Protein AF-A0A7S1S3I9-F1 (afdb_monomer)

Solvent-accessible surface area (backbone atoms only — not comparable to full-atom values): 10621 Å² total; per-residue (Å²): 111,71,66,58,54,51,51,48,56,53,46,58,74,56,27,85,81,71,79,68,44,35,43,60,67,44,49,35,52,52,31,28,53,51,34,61,49,43,55,80,73,36,75,89,49,65,84,69,84,59,58,69,61,52,51,53,50,16,46,55,51,6,51,54,47,30,53,56,41,51,50,32,29,52,72,74,67,58,51,74,81,60,64,39,39,67,68,53,53,51,52,28,36,64,76,35,53,71,57,40,47,68,73,52,62,64,88,81,76,79,64,77,81,76,59,82,66,83,79,82,75,74,83,75,81,85,80,84,82,91,84,80,89,81,84,89,84,90,85,88,85,83,92,83,87,85,91,78,90,81,86,90,81,88,79,86,88,82,85,89,78,87,136

Structure (mmCIF, N/CA/C/O backbone):
data_AF-A0A7S1S3I9-F1
#
_entry.id   AF-A0A7S1S3I9-F1
#
loop_
_atom_site.group_PDB
_atom_site.id
_atom_site.type_symbol
_atom_site.label_atom_id
_atom_site.label_alt_id
_atom_site.label_comp_id
_atom_site.label_asym_id
_atom_site.label_entity_id
_atom_site.label_seq_id
_atom_site.pdbx_PDB_ins_code
_atom_site.Cartn_x
_atom_site.Cartn_y
_atom_site.Cartn_z
_atom_site.occupancy
_atom_site.B_iso_or_equiv
_atom_site.auth_seq_id
_atom_site.auth_comp_id
_atom_site.auth_asym_id
_atom_site.auth_atom_id
_atom_site.pdbx_PDB_model_num
ATOM 1 N N . PRO A 1 1 ? -10.738 15.951 -4.189 1.00 60.03 1 PRO A N 1
ATOM 2 C CA . PRO A 1 1 ? -11.888 15.185 -4.731 1.00 60.03 1 PRO A CA 1
ATOM 3 C C . PRO A 1 1 ? -11.450 13.938 -5.515 1.00 60.03 1 PRO A C 1
ATOM 5 O O . PRO A 1 1 ? -11.711 12.839 -5.051 1.00 60.03 1 PRO A O 1
ATOM 8 N N . ASP A 1 2 ? -10.710 14.099 -6.620 1.00 81.75 2 ASP A N 1
ATOM 9 C CA . ASP A 1 2 ? -10.293 12.987 -7.499 1.00 81.75 2 ASP A CA 1
ATOM 10 C C . ASP A 1 2 ? -9.443 11.913 -6.787 1.00 81.75 2 ASP A C 1
ATOM 12 O O . ASP A 1 2 ? -9.687 10.720 -6.926 1.00 81.75 2 ASP A O 1
ATOM 16 N N . ARG A 1 3 ? -8.492 12.321 -5.935 1.00 84.56 3 ARG A N 1
ATOM 17 C CA . ARG A 1 3 ? -7.639 11.374 -5.192 1.00 84.56 3 ARG A CA 1
ATOM 18 C C . ARG A 1 3 ? -8.396 10.544 -4.154 1.00 84.56 3 ARG A C 1
ATOM 20 O O . ARG A 1 3 ? -8.079 9.377 -3.994 1.00 84.56 3 ARG A O 1
ATOM 27 N N . CYS A 1 4 ? -9.389 11.130 -3.484 1.00 88.69 4 CYS A N 1
ATOM 28 C CA . CYS A 1 4 ? -10.206 10.408 -2.507 1.00 88.69 4 CYS A CA 1
ATOM 29 C C . CYS A 1 4 ? -11.020 9.313 -3.207 1.00 88.69 4 CYS A C 1
ATOM 31 O O . CYS A 1 4 ? -10.949 8.164 -2.801 1.00 88.69 4 CYS A O 1
ATOM 33 N N . LEU A 1 5 ? -11.662 9.639 -4.337 1.00 90.19 5 LEU A N 1
ATOM 34 C CA . LEU A 1 5 ? -12.390 8.662 -5.157 1.00 90.19 5 LEU A CA 1
ATOM 35 C C . LEU A 1 5 ? -11.487 7.531 -5.663 1.00 90.19 5 LEU A C 1
ATOM 37 O O . LEU A 1 5 ? -11.892 6.376 -5.664 1.00 90.19 5 LEU A O 1
ATOM 41 N N . LYS A 1 6 ? -10.248 7.845 -6.054 1.00 89.44 6 LYS A N 1
ATOM 42 C CA . LYS A 1 6 ? -9.259 6.831 -6.448 1.00 89.44 6 LYS A CA 1
ATOM 43 C C . LYS A 1 6 ? -8.852 5.925 -5.290 1.00 89.44 6 LYS A C 1
ATOM 45 O O . LYS A 1 6 ? -8.708 4.729 -5.503 1.00 89.44 6 LYS A O 1
ATOM 50 N N . VAL A 1 7 ? -8.678 6.475 -4.086 1.00 91.88 7 VAL A N 1
ATOM 51 C CA . VAL A 1 7 ? -8.431 5.661 -2.885 1.00 91.88 7 VAL A CA 1
ATOM 52 C C . VAL A 1 7 ? -9.646 4.799 -2.565 1.00 91.88 7 VAL A C 1
ATOM 54 O O . VAL A 1 7 ? -9.457 3.641 -2.231 1.00 91.88 7 VAL A O 1
ATOM 57 N N . THR A 1 8 ? -10.869 5.310 -2.714 1.00 93.62 8 THR A N 1
ATOM 58 C CA . THR A 1 8 ? -12.096 4.522 -2.521 1.00 93.62 8 THR A CA 1
ATOM 59 C C . THR A 1 8 ? -12.187 3.364 -3.511 1.00 93.62 8 THR A C 1
ATOM 61 O O . THR A 1 8 ? -12.350 2.231 -3.084 1.00 93.62 8 THR A O 1
ATOM 64 N N . LEU A 1 9 ? -11.979 3.611 -4.807 1.00 92.12 9 LEU A N 1
ATOM 65 C CA . LEU A 1 9 ? -11.955 2.545 -5.817 1.00 92.12 9 LEU A CA 1
ATOM 66 C C . LEU A 1 9 ? -10.866 1.507 -5.536 1.00 92.12 9 LEU A C 1
ATOM 68 O O . LEU A 1 9 ? -11.071 0.311 -5.715 1.00 92.12 9 LEU A O 1
ATOM 72 N N . LEU A 1 10 ? -9.690 1.968 -5.110 1.00 92.00 10 LEU A N 1
ATOM 73 C CA . LEU A 1 10 ? -8.606 1.076 -4.736 1.00 92.00 10 LEU A CA 1
ATOM 74 C C . LEU A 1 10 ? -8.969 0.258 -3.493 1.00 92.00 10 LEU A C 1
ATOM 76 O O . LEU A 1 10 ? -8.679 -0.924 -3.457 1.00 92.00 10 LEU A O 1
ATOM 80 N N . PHE A 1 11 ? -9.607 0.869 -2.501 1.00 95.50 11 PHE A N 1
ATOM 81 C CA . PHE A 1 11 ? -10.068 0.192 -1.295 1.00 95.50 11 PHE A CA 1
ATOM 82 C C . PHE A 1 11 ? -11.060 -0.924 -1.639 1.00 95.50 11 PHE A C 1
ATOM 84 O O . PHE A 1 11 ? -10.828 -2.071 -1.277 1.00 95.50 11 PHE A O 1
ATOM 91 N N . GLU A 1 12 ? -12.096 -0.602 -2.417 1.00 95.38 12 GLU A N 1
ATOM 92 C CA . GLU A 1 12 ? -13.126 -1.549 -2.869 1.00 95.38 12 GLU A CA 1
ATOM 93 C C . GLU A 1 12 ? -12.528 -2.729 -3.651 1.00 95.38 12 GLU A C 1
ATOM 95 O O . GLU A 1 12 ? -12.998 -3.852 -3.537 1.00 95.38 12 GLU A O 1
ATOM 100 N N . ALA A 1 13 ? -11.449 -2.514 -4.412 1.00 93.81 13 ALA A N 1
ATOM 101 C CA . ALA A 1 13 ? -10.787 -3.590 -5.151 1.00 93.81 13 ALA A CA 1
ATOM 102 C C . ALA A 1 13 ? -10.074 -4.626 -4.255 1.00 93.81 13 ALA A C 1
ATOM 104 O O . ALA A 1 13 ? -9.774 -5.722 -4.730 1.00 93.81 13 ALA A O 1
ATOM 105 N N . TYR A 1 14 ? -9.761 -4.282 -3.000 1.00 95.12 14 TYR A N 1
ATOM 106 C CA . TYR A 1 14 ? -9.077 -5.165 -2.042 1.00 95.12 14 TYR A CA 1
ATOM 107 C C . TYR A 1 14 ? -9.970 -5.612 -0.875 1.00 95.12 14 TYR A C 1
ATOM 109 O O . TYR A 1 14 ? -9.586 -6.536 -0.150 1.00 95.12 14 TYR A O 1
ATOM 117 N N . ASP A 1 15 ? -11.143 -4.997 -0.714 1.00 95.94 15 ASP A N 1
ATOM 118 C CA . ASP A 1 15 ? -12.209 -5.394 0.211 1.00 95.94 15 ASP A CA 1
ATOM 119 C C . ASP A 1 15 ? -12.991 -6.566 -0.406 1.00 95.94 15 ASP A C 1
ATOM 121 O O . ASP A 1 15 ? -14.021 -6.404 -1.055 1.00 95.94 15 ASP A O 1
ATOM 125 N N . ALA A 1 16 ? -12.406 -7.762 -0.311 1.00 89.12 16 ALA A N 1
ATOM 126 C CA . ALA A 1 16 ? -12.888 -8.951 -1.012 1.00 89.12 16 ALA A CA 1
ATOM 127 C C . ALA A 1 16 ? -14.176 -9.538 -0.409 1.00 89.12 16 ALA A C 1
ATOM 129 O O . ALA A 1 16 ? -14.873 -10.297 -1.083 1.00 89.12 16 ALA A O 1
ATOM 130 N N . ASP A 1 17 ? -14.451 -9.239 0.857 1.00 93.00 17 ASP A N 1
ATOM 131 C CA . ASP A 1 17 ? -15.626 -9.663 1.611 1.00 93.00 17 ASP A CA 1
ATOM 132 C C . ASP A 1 17 ? -16.698 -8.571 1.743 1.00 93.00 17 ASP A C 1
ATOM 134 O O . ASP A 1 17 ? -17.767 -8.846 2.292 1.00 93.00 17 ASP A O 1
ATOM 138 N N . GLU A 1 18 ? -16.458 -7.391 1.161 1.00 92.12 18 GLU A N 1
ATOM 139 C CA . GLU A 1 18 ? -17.383 -6.252 1.106 1.00 92.12 18 GLU A CA 1
ATOM 140 C C . GLU A 1 18 ? -17.869 -5.816 2.500 1.00 92.12 18 GLU A C 1
ATOM 142 O O . GLU A 1 18 ? -19.009 -5.371 2.678 1.00 92.12 18 GLU A O 1
ATOM 147 N N . ASP A 1 19 ? -17.010 -5.950 3.514 1.00 94.31 19 ASP A N 1
ATOM 148 C CA . ASP A 1 19 ? -17.334 -5.597 4.898 1.00 94.31 19 ASP A CA 1
ATOM 149 C C . ASP A 1 19 ? -17.074 -4.106 5.202 1.00 94.31 19 ASP A C 1
ATOM 151 O O . ASP A 1 19 ? -17.386 -3.605 6.291 1.00 94.31 19 ASP A O 1
ATOM 155 N N . GLY A 1 20 ? -16.561 -3.367 4.212 1.00 94.44 20 GLY A N 1
ATOM 156 C CA . GLY A 1 20 ? -16.220 -1.955 4.312 1.00 94.44 20 GLY A CA 1
ATOM 157 C C . GLY A 1 20 ? -14.905 -1.708 5.047 1.00 94.44 20 GLY A C 1
ATOM 158 O O . GLY A 1 20 ? -14.628 -0.561 5.434 1.00 94.44 20 GLY A O 1
ATOM 159 N N . CYS A 1 21 ? -14.106 -2.754 5.256 1.00 96.19 21 CYS A N 1
ATOM 160 C CA . CYS A 1 21 ? -12.866 -2.737 6.003 1.00 96.19 21 CYS A CA 1
ATOM 161 C C . CYS A 1 21 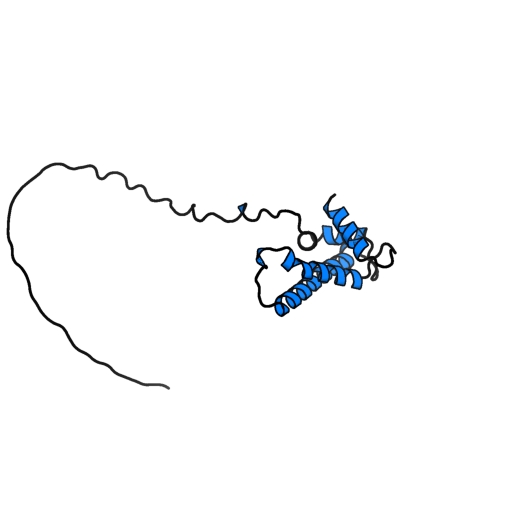? -11.736 -3.459 5.254 1.00 96.19 21 CYS A C 1
ATOM 163 O O . CYS A 1 21 ? -11.932 -4.318 4.407 1.00 96.19 21 CYS A O 1
ATOM 165 N N . LEU A 1 22 ? -10.497 -3.099 5.583 1.00 96.81 22 LEU A N 1
ATOM 166 C CA . LEU A 1 22 ? -9.316 -3.834 5.147 1.00 96.81 22 LEU A CA 1
ATOM 167 C C . LEU A 1 22 ? -8.504 -4.272 6.351 1.00 96.81 22 LEU A C 1
ATOM 169 O O . LEU A 1 22 ? -8.172 -3.475 7.230 1.00 96.81 22 LEU A O 1
ATOM 173 N N . LEU A 1 23 ? -8.092 -5.529 6.336 1.00 96.50 23 LEU A N 1
ATOM 174 C CA . LEU A 1 23 ? -7.056 -6.039 7.212 1.00 96.50 23 LEU A CA 1
ATOM 175 C C . LEU A 1 23 ? -5.687 -5.502 6.789 1.00 96.50 23 LEU A C 1
ATOM 177 O O . LEU A 1 23 ? -5.421 -5.255 5.608 1.00 96.50 23 LEU A O 1
ATOM 181 N N . TYR A 1 24 ? -4.744 -5.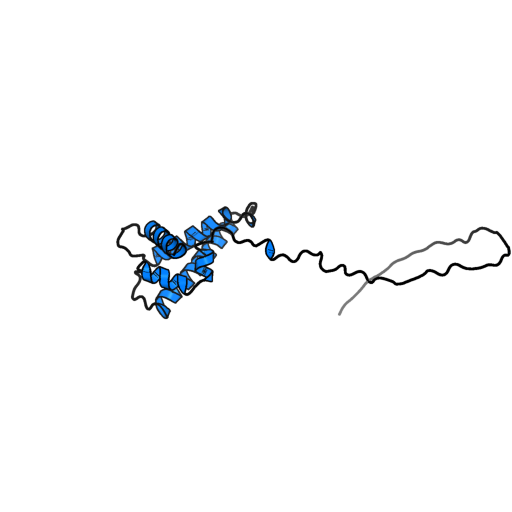426 7.729 1.00 96.31 24 TYR A N 1
ATOM 182 C CA . TYR A 1 24 ? -3.360 -5.060 7.397 1.00 96.31 24 TYR A CA 1
ATOM 183 C C . TYR A 1 24 ? -2.734 -5.945 6.309 1.00 96.31 24 TYR A C 1
ATOM 185 O O . TYR A 1 24 ? -1.946 -5.452 5.502 1.00 96.31 24 TYR A O 1
ATOM 193 N N . GLY A 1 25 ? -3.113 -7.225 6.240 1.00 95.69 25 GLY A N 1
ATOM 194 C CA . GLY A 1 25 ? -2.693 -8.120 5.159 1.00 95.69 25 GLY A CA 1
ATOM 195 C C . GLY A 1 25 ? -3.190 -7.668 3.780 1.00 95.69 25 GLY A C 1
ATOM 196 O O . GLY A 1 25 ? -2.414 -7.669 2.826 1.00 95.69 25 GLY A O 1
ATOM 197 N N . GLN A 1 26 ? -4.443 -7.210 3.679 1.00 96.06 26 GLN A N 1
ATOM 198 C CA . GLN A 1 26 ? -5.007 -6.670 2.435 1.00 96.06 26 GLN A CA 1
ATOM 199 C C . GLN A 1 26 ? -4.337 -5.345 2.052 1.00 96.06 26 GLN A C 1
ATOM 201 O O . GLN A 1 26 ? -4.001 -5.142 0.887 1.00 96.06 26 GLN A O 1
ATOM 206 N N . ILE A 1 27 ? -4.040 -4.476 3.025 1.00 96.06 27 ILE A N 1
ATOM 207 C CA . ILE A 1 27 ? -3.299 -3.225 2.783 1.00 96.06 27 ILE A CA 1
ATOM 208 C C . ILE A 1 27 ? -1.877 -3.509 2.282 1.00 96.06 27 ILE A C 1
ATOM 210 O O . ILE A 1 27 ? -1.385 -2.818 1.386 1.00 96.06 27 ILE A O 1
ATOM 214 N N . LEU A 1 28 ? -1.205 -4.523 2.832 1.00 96.44 28 LEU A N 1
ATOM 215 C CA . LEU A 1 28 ? 0.109 -4.940 2.353 1.00 96.44 28 LEU A CA 1
ATOM 216 C C . LEU A 1 28 ? 0.037 -5.450 0.908 1.00 96.44 28 LEU A C 1
ATOM 218 O O . LEU A 1 28 ? 0.815 -4.994 0.067 1.00 96.44 28 LEU A O 1
ATOM 222 N N . ALA A 1 29 ? -0.914 -6.341 0.614 1.00 94.62 29 ALA A N 1
ATOM 223 C CA . ALA A 1 29 ? -1.130 -6.862 -0.734 1.00 94.62 29 ALA A CA 1
ATOM 224 C C . ALA A 1 29 ? -1.412 -5.730 -1.735 1.00 94.62 29 ALA A C 1
ATOM 226 O O . ALA A 1 29 ? -0.829 -5.699 -2.819 1.00 94.62 29 ALA A O 1
ATOM 227 N N . MET A 1 30 ? -2.224 -4.749 -1.334 1.00 94.31 30 MET A N 1
ATOM 228 C CA . MET A 1 30 ? -2.487 -3.534 -2.100 1.00 94.31 30 MET A CA 1
ATOM 229 C C . MET A 1 30 ? -1.197 -2.770 -2.417 1.00 94.31 30 MET A C 1
ATOM 231 O O . MET A 1 30 ? -0.934 -2.461 -3.579 1.00 94.31 30 MET A O 1
ATOM 235 N N . CYS A 1 31 ? -0.358 -2.500 -1.413 1.00 94.62 31 CYS A N 1
ATOM 236 C CA . CYS A 1 31 ? 0.900 -1.778 -1.614 1.00 94.62 31 CYS A CA 1
ATOM 237 C C . CYS A 1 31 ? 1.858 -2.531 -2.548 1.00 94.62 31 CYS A C 1
ATOM 239 O O . CYS A 1 31 ? 2.427 -1.926 -3.455 1.00 94.62 31 CYS A O 1
ATOM 241 N N . GLN A 1 32 ? 2.019 -3.842 -2.353 1.00 93.50 32 GLN A N 1
ATOM 242 C CA . GLN A 1 32 ? 2.891 -4.681 -3.180 1.00 93.50 32 GLN A CA 1
ATOM 243 C C . GLN A 1 32 ? 2.418 -4.745 -4.632 1.00 93.50 32 GLN A C 1
ATOM 245 O O . GLN A 1 32 ? 3.220 -4.572 -5.548 1.00 93.50 32 GLN A O 1
ATOM 250 N N . CYS A 1 33 ? 1.117 -4.935 -4.851 1.00 91.62 33 CYS A N 1
ATOM 251 C CA . CYS A 1 33 ? 0.550 -4.999 -6.191 1.00 91.62 33 CYS A CA 1
ATOM 252 C C . CYS A 1 33 ? 0.764 -3.684 -6.951 1.00 91.62 33 CYS A C 1
ATOM 254 O O . CYS A 1 33 ? 1.239 -3.691 -8.083 1.00 91.62 33 CYS A O 1
ATOM 256 N N . ILE A 1 34 ? 0.516 -2.541 -6.309 1.00 89.12 34 ILE A N 1
ATOM 257 C CA . ILE A 1 34 ? 0.736 -1.223 -6.922 1.00 89.12 34 ILE A CA 1
ATOM 258 C C . ILE A 1 34 ? 2.213 -1.008 -7.258 1.00 89.12 34 ILE A C 1
ATOM 260 O O . IL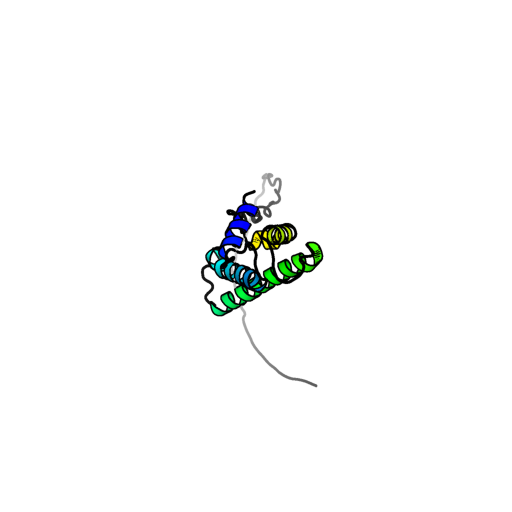E A 1 34 ? 2.539 -0.533 -8.348 1.00 89.12 34 ILE A O 1
ATOM 264 N N . SER A 1 35 ? 3.121 -1.397 -6.360 1.00 89.00 35 SER A N 1
ATOM 265 C CA . SER A 1 35 ? 4.559 -1.328 -6.618 1.00 89.00 35 SER A CA 1
ATOM 266 C C . SER A 1 35 ? 4.992 -2.220 -7.783 1.00 89.00 35 SER A C 1
ATOM 268 O O . SER A 1 35 ? 5.830 -1.792 -8.575 1.00 89.00 35 SER A O 1
ATOM 270 N N . ALA A 1 36 ? 4.392 -3.402 -7.943 1.00 87.50 36 ALA A N 1
ATOM 271 C CA . ALA A 1 36 ? 4.674 -4.313 -9.053 1.00 87.50 36 ALA A CA 1
ATOM 272 C C . ALA A 1 36 ? 4.229 -3.757 -10.417 1.00 87.50 36 ALA A C 1
ATOM 274 O O . ALA A 1 36 ? 4.856 -4.042 -11.432 1.00 87.50 36 ALA A O 1
ATOM 275 N N . GLN A 1 37 ? 3.189 -2.916 -10.456 1.00 82.19 37 GLN A N 1
ATOM 276 C CA . GLN A 1 37 ? 2.722 -2.281 -11.697 1.00 82.19 37 GLN A CA 1
ATOM 277 C C . GLN A 1 37 ? 3.565 -1.064 -12.117 1.00 82.19 37 GLN A C 1
ATOM 279 O O . GLN A 1 37 ? 3.480 -0.597 -13.255 1.00 82.19 37 GLN A O 1
ATOM 284 N N . ARG A 1 38 ? 4.404 -0.531 -11.221 1.00 75.56 38 ARG A N 1
ATOM 285 C CA . ARG A 1 38 ? 5.162 0.709 -11.450 1.00 75.56 38 ARG A CA 1
ATOM 286 C C . ARG A 1 38 ? 6.110 0.660 -12.664 1.00 75.56 38 ARG A C 1
ATOM 288 O O . ARG A 1 38 ? 6.113 1.640 -13.411 1.00 75.56 38 ARG A O 1
ATOM 295 N N . PRO A 1 39 ? 6.858 -0.429 -12.937 1.00 68.56 39 PRO A N 1
ATOM 296 C CA . PRO A 1 39 ? 7.691 -0.533 -14.139 1.00 68.56 39 PRO A CA 1
ATOM 297 C C . PRO A 1 39 ? 6.898 -0.484 -15.451 1.00 68.56 39 PRO A C 1
ATOM 299 O O . PRO A 1 39 ? 7.427 -0.055 -16.471 1.00 68.56 39 PRO A O 1
ATOM 302 N N . MET A 1 40 ? 5.619 -0.883 -15.441 1.00 62.56 40 MET A N 1
ATOM 303 C CA . MET A 1 40 ? 4.761 -0.810 -16.631 1.00 62.56 40 MET A CA 1
ATOM 304 C C . MET A 1 40 ? 4.303 0.625 -16.927 1.00 62.56 40 MET A C 1
ATOM 306 O O . MET A 1 40 ? 4.069 0.970 -18.088 1.00 62.56 40 MET A O 1
ATOM 310 N N . ALA A 1 41 ? 4.181 1.449 -15.883 1.00 63.00 41 ALA A N 1
ATOM 311 C CA . ALA A 1 41 ? 3.715 2.830 -15.959 1.00 63.00 41 ALA A CA 1
ATOM 312 C C . ALA A 1 41 ? 4.839 3.856 -16.204 1.00 63.00 41 ALA A C 1
ATOM 314 O O . ALA A 1 41 ? 4.565 4.931 -16.735 1.00 63.00 41 ALA A O 1
ATOM 315 N N . ASP A 1 42 ? 6.084 3.556 -15.821 1.00 66.88 42 ASP A N 1
ATOM 316 C CA . ASP A 1 42 ? 7.227 4.458 -16.009 1.00 66.88 42 ASP A CA 1
ATOM 317 C C . ASP A 1 42 ? 8.001 4.094 -17.284 1.00 66.88 42 ASP A C 1
ATOM 319 O O . ASP A 1 42 ? 8.702 3.084 -17.344 1.00 66.88 42 ASP A O 1
ATOM 323 N N . GLU A 1 43 ? 7.900 4.934 -18.317 1.00 63.25 43 GLU A N 1
ATOM 324 C CA . GLU A 1 43 ? 8.607 4.721 -19.587 1.00 63.25 43 GLU A CA 1
ATOM 325 C C . GLU A 1 43 ? 10.131 4.649 -19.414 1.00 63.25 43 GLU A C 1
ATOM 327 O O . GLU A 1 43 ? 10.795 3.986 -20.205 1.00 63.25 43 GLU A O 1
ATOM 332 N N . ASN A 1 44 ? 10.686 5.247 -18.351 1.00 62.22 44 ASN A N 1
ATOM 333 C CA . ASN A 1 44 ? 12.122 5.193 -18.054 1.00 62.22 44 ASN A CA 1
ATOM 334 C C . ASN A 1 44 ? 12.599 3.808 -17.591 1.00 62.22 44 ASN A C 1
ATOM 336 O O . ASN A 1 44 ? 13.799 3.547 -17.597 1.00 62.22 44 ASN A O 1
ATOM 340 N N . LEU A 1 45 ? 11.680 2.940 -17.157 1.00 60.88 45 LEU A N 1
ATOM 341 C CA . LEU A 1 45 ? 11.978 1.572 -16.725 1.00 60.88 45 LEU A CA 1
ATOM 342 C C . LEU A 1 45 ? 11.766 0.548 -17.853 1.00 60.88 45 LEU A C 1
ATOM 344 O O . LEU A 1 45 ? 12.079 -0.632 -17.684 1.00 60.88 45 LEU A O 1
ATOM 348 N N . ARG A 1 46 ? 11.280 0.981 -19.026 1.00 58.66 46 ARG A N 1
ATOM 349 C CA . ARG A 1 46 ? 11.153 0.116 -20.204 1.00 58.66 46 ARG A CA 1
ATOM 350 C C . ARG A 1 46 ? 12.541 -0.218 -20.749 1.00 58.66 46 ARG A C 1
ATOM 352 O O . ARG A 1 46 ? 13.226 0.649 -21.281 1.00 58.66 46 ARG A O 1
ATOM 359 N N . GLY A 1 47 ? 12.933 -1.487 -20.645 1.00 62.75 47 GLY A N 1
ATOM 360 C CA . GLY A 1 47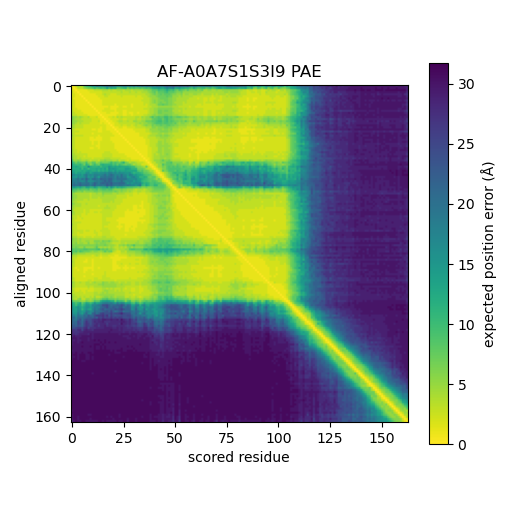 ? 14.204 -1.997 -21.176 1.00 62.75 47 GLY A CA 1
ATOM 361 C C . GLY A 1 47 ? 15.218 -2.441 -20.121 1.00 62.75 47 GLY A C 1
ATOM 362 O O . GLY A 1 47 ? 16.339 -2.782 -20.482 1.00 62.75 47 GLY A O 1
ATOM 363 N N . VAL A 1 48 ? 14.852 -2.463 -18.836 1.00 65.44 48 VAL A N 1
ATOM 364 C CA . VAL A 1 48 ? 15.673 -3.118 -17.807 1.00 65.44 48 VAL A CA 1
ATOM 365 C C . VAL A 1 48 ? 15.559 -4.638 -17.974 1.00 65.44 48 VAL A C 1
ATOM 367 O O . VAL A 1 48 ? 14.462 -5.183 -17.905 1.00 65.44 48 VAL A O 1
ATOM 370 N N . GLU A 1 49 ? 16.685 -5.314 -18.214 1.00 69.44 49 GLU A N 1
ATOM 371 C CA . GLU A 1 49 ? 16.724 -6.756 -18.521 1.00 69.44 49 GLU A CA 1
ATOM 372 C C . GLU A 1 49 ? 16.640 -7.659 -17.273 1.00 69.44 49 GLU A C 1
ATOM 374 O O . GLU A 1 49 ? 16.296 -8.836 -17.385 1.00 69.44 49 GLU A O 1
ATOM 379 N N . ASP A 1 50 ? 16.915 -7.126 -16.077 1.00 84.19 50 ASP A N 1
ATOM 380 C CA . ASP A 1 50 ? 16.894 -7.895 -14.825 1.00 84.19 50 ASP A CA 1
ATOM 381 C C . ASP A 1 50 ? 15.511 -7.861 -14.157 1.00 84.19 50 ASP A C 1
ATOM 383 O O . ASP A 1 50 ? 15.231 -7.059 -13.261 1.00 84.19 50 ASP A O 1
ATOM 387 N N . PHE A 1 51 ? 14.631 -8.749 -14.620 1.00 83.00 51 PHE A N 1
ATOM 388 C CA . PHE A 1 51 ? 13.277 -8.903 -14.085 1.00 83.00 51 PHE A CA 1
ATOM 389 C C . PHE A 1 51 ? 13.261 -9.300 -12.604 1.00 83.00 51 PHE A C 1
ATOM 391 O O . PHE A 1 51 ? 12.438 -8.776 -11.856 1.00 83.00 51 PHE A O 1
ATOM 398 N N . SER A 1 52 ? 14.177 -10.174 -12.170 1.00 87.19 52 SER A N 1
ATOM 399 C CA . SER A 1 52 ? 14.258 -10.623 -10.774 1.00 87.19 52 SER A CA 1
ATOM 400 C C . SER A 1 52 ? 14.567 -9.476 -9.821 1.00 87.19 52 SER A C 1
ATOM 402 O O . SER A 1 52 ? 13.912 -9.328 -8.791 1.00 87.19 52 SER A O 1
ATOM 404 N N . PHE A 1 53 ? 15.520 -8.620 -10.190 1.00 87.62 53 PHE A N 1
ATOM 405 C CA . PHE A 1 53 ? 15.849 -7.450 -9.389 1.00 87.62 53 PHE A CA 1
ATOM 406 C C . PHE A 1 53 ? 14.693 -6.443 -9.344 1.00 87.62 53 PHE A C 1
ATOM 408 O O . PHE A 1 53 ? 14.418 -5.868 -8.292 1.00 87.62 53 PHE A O 1
ATOM 415 N N . GLN A 1 54 ? 13.986 -6.232 -10.460 1.00 85.81 54 GLN A N 1
ATOM 416 C CA . GLN A 1 54 ? 12.827 -5.330 -10.488 1.00 85.81 54 GLN A CA 1
ATOM 417 C C . GLN A 1 54 ? 11.662 -5.845 -9.637 1.00 85.81 54 GLN A C 1
ATOM 419 O O . GLN A 1 54 ? 11.007 -5.051 -8.961 1.00 85.81 54 GLN A O 1
ATOM 424 N N . GLU A 1 55 ? 11.419 -7.154 -9.640 1.00 88.38 55 GLU A N 1
ATOM 425 C CA . GLU A 1 55 ? 10.407 -7.783 -8.793 1.00 88.38 55 GLU A CA 1
ATOM 426 C C . GLU A 1 55 ? 10.746 -7.623 -7.305 1.00 88.38 55 GLU A C 1
ATOM 428 O O . GLU A 1 55 ? 9.908 -7.165 -6.523 1.00 88.38 55 GLU A O 1
ATOM 433 N N . GLU A 1 56 ? 11.992 -7.909 -6.913 1.00 92.75 56 GLU A N 1
ATOM 434 C CA . GLU A 1 56 ? 12.448 -7.717 -5.534 1.00 92.75 56 GLU A CA 1
ATOM 435 C C . GLU A 1 56 ? 12.359 -6.243 -5.112 1.00 92.75 56 GLU A C 1
ATOM 437 O O . GLU A 1 56 ? 11.858 -5.928 -4.029 1.00 92.75 56 GLU A O 1
ATOM 442 N N . LEU A 1 57 ? 12.771 -5.319 -5.984 1.00 90.50 57 LEU A N 1
ATOM 443 C CA . LEU A 1 57 ? 12.674 -3.884 -5.729 1.00 90.50 57 LEU A CA 1
ATOM 444 C C . LEU A 1 57 ? 11.218 -3.441 -5.540 1.00 90.50 57 LEU A C 1
ATOM 446 O O . LEU A 1 57 ? 10.924 -2.662 -4.630 1.00 90.50 57 LEU A O 1
ATOM 450 N N . ALA A 1 58 ? 10.300 -3.939 -6.370 1.00 90.25 58 ALA A N 1
ATOM 451 C CA . ALA A 1 58 ? 8.877 -3.654 -6.246 1.00 90.25 58 ALA A CA 1
ATOM 452 C C . ALA A 1 58 ? 8.307 -4.178 -4.919 1.00 90.25 58 ALA A C 1
ATOM 454 O O . ALA A 1 58 ? 7.594 -3.447 -4.230 1.00 90.25 58 ALA A O 1
ATOM 455 N N . LEU A 1 59 ? 8.673 -5.397 -4.514 1.00 93.25 59 LEU A N 1
ATOM 456 C CA . LEU A 1 59 ? 8.297 -5.974 -3.220 1.00 93.25 59 LEU A CA 1
ATOM 457 C C . LEU A 1 59 ? 8.785 -5.118 -2.047 1.00 93.25 59 LEU A C 1
ATOM 459 O O . LEU A 1 59 ? 7.995 -4.770 -1.167 1.00 93.25 59 LEU A O 1
ATOM 463 N N . GLN A 1 60 ? 10.064 -4.732 -2.053 1.00 95.56 60 GLN A N 1
ATOM 464 C CA . GLN A 1 60 ? 10.657 -3.878 -1.018 1.00 95.56 60 GLN A CA 1
ATOM 465 C C . GLN A 1 60 ? 9.980 -2.505 -0.960 1.00 95.56 60 GLN A C 1
ATOM 467 O O . GLN A 1 60 ? 9.695 -1.976 0.118 1.00 95.56 60 GLN A O 1
ATOM 472 N N . GLN A 1 61 ? 9.666 -1.929 -2.120 1.00 93.19 61 GLN A N 1
ATOM 473 C CA . GLN A 1 61 ? 8.963 -0.656 -2.192 1.00 93.19 61 GLN A CA 1
ATOM 474 C C . GLN A 1 61 ? 7.534 -0.768 -1.634 1.00 93.19 61 GLN A C 1
ATOM 476 O O . GLN A 1 61 ? 7.110 0.101 -0.869 1.00 93.19 61 GLN A O 1
ATOM 481 N N . GLY A 1 62 ? 6.825 -1.854 -1.949 1.00 94.25 62 GLY A N 1
ATOM 482 C CA . GLY A 1 62 ? 5.497 -2.141 -1.411 1.00 94.25 62 GLY A CA 1
ATOM 483 C C . GLY A 1 62 ? 5.512 -2.299 0.110 1.00 94.25 62 GLY A C 1
ATOM 484 O O . GLY A 1 62 ? 4.697 -1.686 0.801 1.00 94.25 62 GLY A O 1
ATOM 485 N N . MET A 1 63 ? 6.494 -3.034 0.645 1.00 97.12 63 MET A N 1
ATOM 486 C CA . MET A 1 63 ? 6.720 -3.163 2.091 1.00 97.12 63 MET A CA 1
ATOM 487 C C . MET A 1 63 ? 6.926 -1.801 2.753 1.00 97.12 63 MET A C 1
ATOM 489 O O . MET A 1 63 ? 6.290 -1.490 3.760 1.00 97.12 63 MET A O 1
ATOM 493 N N . ARG A 1 64 ? 7.757 -0.945 2.152 1.00 96.31 64 ARG A N 1
ATOM 494 C CA . ARG A 1 64 ? 8.022 0.399 2.672 1.00 96.31 64 ARG A CA 1
ATOM 495 C C . ARG A 1 64 ? 6.765 1.270 2.711 1.00 96.31 64 ARG A C 1
ATOM 497 O O . ARG A 1 64 ? 6.579 2.027 3.666 1.00 96.31 64 ARG A O 1
ATOM 504 N N . TYR A 1 65 ? 5.908 1.205 1.692 1.00 94.88 65 TYR A N 1
ATOM 505 C CA . TYR A 1 65 ? 4.632 1.929 1.710 1.00 94.88 65 TYR A CA 1
ATOM 506 C C . TYR A 1 65 ? 3.722 1.428 2.823 1.00 94.88 65 TYR A C 1
ATOM 508 O O . TYR A 1 65 ? 3.210 2.238 3.597 1.00 94.88 65 TYR A O 1
ATOM 516 N N . TYR A 1 66 ? 3.586 0.108 2.938 1.00 96.94 66 TYR A N 1
ATOM 517 C CA . TYR A 1 66 ? 2.791 -0.524 3.979 1.00 96.94 66 TYR A CA 1
ATOM 518 C C . TYR A 1 66 ? 3.251 -0.105 5.379 1.00 96.94 66 TYR A C 1
ATOM 520 O O . TYR A 1 66 ? 2.430 0.332 6.182 1.00 96.94 66 TYR A O 1
ATOM 528 N N . GLU A 1 67 ? 4.553 -0.147 5.668 1.00 96.81 67 GLU A N 1
ATOM 529 C CA . GLU A 1 67 ? 5.086 0.254 6.974 1.00 96.81 67 GLU A CA 1
ATOM 530 C C . GLU A 1 67 ? 4.777 1.716 7.306 1.00 96.81 67 GLU A C 1
ATOM 532 O O . GLU A 1 67 ? 4.385 2.022 8.433 1.00 96.81 67 GLU A O 1
ATOM 537 N N . ARG A 1 68 ? 4.893 2.625 6.326 1.00 95.94 68 ARG A N 1
ATOM 538 C CA . ARG A 1 68 ? 4.553 4.045 6.518 1.00 95.94 68 ARG A CA 1
ATOM 539 C C . ARG A 1 68 ? 3.066 4.243 6.799 1.00 95.94 68 ARG A C 1
ATOM 541 O O . ARG A 1 68 ? 2.720 5.006 7.701 1.00 95.94 68 ARG A O 1
ATOM 548 N N . ILE A 1 69 ? 2.201 3.565 6.046 1.00 95.44 69 ILE A N 1
ATOM 549 C CA . ILE A 1 69 ? 0.746 3.629 6.230 1.00 95.44 69 ILE A CA 1
ATOM 550 C C . ILE A 1 69 ? 0.376 3.061 7.599 1.00 95.44 69 ILE A C 1
ATOM 552 O O . ILE A 1 69 ? -0.276 3.744 8.382 1.00 95.44 69 ILE A O 1
ATOM 556 N N . ARG A 1 70 ? 0.860 1.860 7.932 1.00 95.69 70 ARG A N 1
ATOM 557 C CA . ARG A 1 70 ? 0.621 1.198 9.220 1.00 95.69 70 ARG A CA 1
ATOM 558 C C . ARG A 1 70 ? 1.075 2.060 10.393 1.00 95.69 70 ARG A C 1
ATOM 560 O O . ARG A 1 70 ? 0.333 2.223 11.357 1.00 95.69 70 ARG A O 1
ATOM 567 N N . TRP A 1 71 ? 2.272 2.637 10.309 1.00 95.06 71 TRP A N 1
ATOM 568 C CA . TRP A 1 71 ? 2.787 3.521 11.350 1.00 95.06 71 TRP A CA 1
ATOM 569 C C . TRP A 1 71 ? 1.869 4.733 11.565 1.00 95.06 71 TRP A C 1
ATOM 571 O O . TRP A 1 71 ? 1.561 5.079 12.706 1.00 95.06 71 TRP A O 1
ATOM 581 N N . CYS A 1 72 ? 1.379 5.341 10.479 1.00 95.12 72 CYS A N 1
ATOM 582 C CA . CYS A 1 72 ? 0.451 6.469 10.535 1.00 95.12 72 CYS A CA 1
ATOM 583 C C . CYS A 1 72 ? -0.922 6.061 11.103 1.00 95.12 72 CYS A C 1
ATOM 585 O O . CYS A 1 72 ? -1.463 6.755 11.966 1.00 95.12 72 CYS A O 1
ATOM 587 N N . LEU A 1 73 ? -1.457 4.907 10.697 1.00 95.75 73 LEU A N 1
ATOM 588 C CA . LEU A 1 73 ? -2.717 4.363 11.215 1.00 95.75 73 LEU A CA 1
ATOM 589 C C . LEU A 1 73 ? -2.652 4.143 12.732 1.00 95.75 73 LEU A C 1
ATOM 591 O O . LEU A 1 73 ? -3.500 4.648 13.467 1.00 95.75 73 LEU A O 1
ATOM 595 N N . GLN A 1 74 ? -1.600 3.476 13.209 1.00 94.56 74 GLN A N 1
ATOM 596 C CA . GLN A 1 74 ? -1.450 3.133 14.623 1.00 94.56 74 GLN A CA 1
ATOM 597 C C . GLN A 1 74 ? -1.164 4.354 15.503 1.00 94.56 74 GLN A C 1
ATOM 599 O O . GLN A 1 74 ? -1.691 4.465 16.609 1.00 94.56 74 GLN A O 1
ATOM 604 N N . ARG A 1 75 ? -0.308 5.278 15.048 1.00 92.56 75 ARG A N 1
ATOM 605 C CA . ARG A 1 75 ? 0.190 6.364 15.910 1.00 92.56 75 ARG A CA 1
ATOM 606 C C . ARG A 1 75 ? -0.537 7.686 15.732 1.00 92.56 75 ARG A C 1
ATOM 608 O O . ARG A 1 75 ? -0.696 8.415 16.709 1.00 92.56 75 ARG A O 1
ATOM 615 N N . GLU A 1 76 ? -0.953 8.011 14.513 1.00 90.75 76 GLU A N 1
ATOM 616 C CA . GLU A 1 76 ? -1.544 9.316 14.200 1.00 90.75 76 GLU A CA 1
ATOM 617 C C . GLU A 1 76 ? -3.062 9.254 14.070 1.00 90.75 76 GLU A C 1
ATOM 619 O O . GLU A 1 76 ? -3.734 10.200 14.475 1.00 90.75 76 GLU A O 1
ATOM 624 N N . CYS A 1 77 ? -3.599 8.169 13.510 1.00 89.19 77 CYS A N 1
ATOM 625 C CA . CYS A 1 77 ? -5.046 7.969 13.368 1.00 89.19 77 CYS A CA 1
ATOM 626 C C . CYS A 1 77 ? -5.643 7.185 14.547 1.00 89.19 77 CYS A C 1
ATOM 628 O O . CYS A 1 77 ? -6.847 7.241 14.759 1.00 89.19 77 CYS A O 1
ATOM 630 N N . ARG A 1 78 ? -4.789 6.535 15.358 1.00 90.38 78 ARG A N 1
ATOM 631 C CA . ARG A 1 78 ? -5.162 5.761 16.555 1.00 90.38 78 ARG A CA 1
ATOM 632 C C . ARG A 1 78 ? -6.178 4.657 16.253 1.00 90.38 78 ARG A C 1
ATOM 634 O O . ARG A 1 78 ? -7.076 4.417 17.052 1.00 90.38 78 ARG A O 1
ATOM 641 N N . VAL A 1 79 ? -6.025 4.007 15.102 1.00 90.12 79 VAL A N 1
ATOM 642 C CA . VAL A 1 79 ? -6.846 2.847 14.745 1.00 90.12 79 VAL A CA 1
ATOM 643 C C . VAL A 1 79 ? -6.545 1.722 15.733 1.00 90.12 79 VAL A C 1
ATOM 645 O O . VAL A 1 79 ? -5.382 1.351 15.924 1.00 90.12 79 VAL A O 1
ATOM 648 N N . GLU A 1 80 ? -7.584 1.219 16.393 1.00 86.31 80 GLU A N 1
ATOM 649 C CA . GLU A 1 80 ? -7.478 0.109 17.336 1.00 86.31 80 GLU A CA 1
ATOM 650 C C . GLU A 1 80 ? -7.687 -1.221 16.603 1.00 86.31 80 GLU A C 1
ATOM 652 O O . GLU A 1 80 ? -8.682 -1.418 15.911 1.00 86.31 80 GLU A O 1
ATOM 657 N N . GLY A 1 81 ? -6.744 -2.150 16.773 1.00 89.94 81 GLY A N 1
ATOM 658 C CA . GLY A 1 81 ? -6.779 -3.458 16.119 1.00 89.94 81 GLY A CA 1
ATOM 659 C C . GLY A 1 81 ? -6.155 -3.476 14.720 1.00 89.94 81 GLY A C 1
ATOM 660 O O . GLY A 1 81 ? -5.279 -2.668 14.390 1.00 89.94 81 GLY A O 1
ATOM 661 N N . ASP A 1 82 ? -6.590 -4.459 13.929 1.00 91.12 82 ASP A N 1
ATOM 662 C CA . ASP A 1 82 ? -6.011 -4.797 12.620 1.00 91.12 82 ASP A CA 1
ATOM 663 C C . ASP A 1 82 ? -6.961 -4.529 11.442 1.00 91.12 82 ASP A C 1
ATOM 665 O O . ASP A 1 82 ? -6.657 -4.912 10.314 1.00 91.12 82 ASP A O 1
ATOM 669 N N . VAL A 1 83 ? -8.098 -3.884 11.711 1.00 94.44 83 VAL A N 1
ATOM 670 C CA . VAL A 1 83 ? -9.167 -3.582 10.752 1.00 94.44 83 VAL A CA 1
ATOM 671 C C . VAL A 1 83 ? -9.143 -2.086 10.453 1.00 94.44 83 VAL A C 1
ATOM 673 O O . VAL A 1 83 ? -9.035 -1.281 11.375 1.00 94.44 83 VAL A O 1
ATOM 676 N N . VAL A 1 84 ? -9.215 -1.713 9.176 1.00 96.25 84 VAL A N 1
ATOM 677 C CA . VAL A 1 84 ? -9.055 -0.327 8.720 1.00 96.25 84 VAL A CA 1
ATOM 678 C C . VAL A 1 84 ? -10.188 0.051 7.778 1.00 96.25 84 VAL A C 1
ATOM 680 O O . VAL A 1 84 ? -10.319 -0.515 6.695 1.00 96.25 84 VAL A O 1
ATOM 683 N N . ALA A 1 85 ? -10.971 1.059 8.142 1.00 95.75 85 ALA A N 1
ATOM 684 C CA . ALA A 1 85 ? -12.018 1.602 7.288 1.00 95.75 85 ALA A CA 1
ATOM 685 C C . ALA A 1 85 ? -11.446 2.532 6.203 1.00 95.75 85 ALA A C 1
ATOM 687 O O . ALA A 1 85 ? -10.396 3.163 6.367 1.00 95.75 85 ALA A O 1
ATOM 688 N N . VAL A 1 86 ? -12.197 2.734 5.115 1.00 95.44 86 VAL A N 1
ATOM 689 C CA . VAL A 1 86 ? -11.786 3.611 3.997 1.00 95.44 86 VAL A CA 1
ATOM 690 C C . VAL A 1 86 ? -11.417 5.032 4.443 1.00 95.44 86 VAL A C 1
ATOM 692 O O . VAL A 1 86 ? -10.479 5.638 3.920 1.00 95.44 86 VAL A O 1
ATOM 695 N N . ARG A 1 87 ? -12.120 5.570 5.448 1.00 94.94 87 ARG A N 1
ATOM 696 C CA . ARG A 1 87 ? -11.851 6.908 5.996 1.00 94.94 87 ARG A CA 1
ATOM 697 C C . ARG A 1 87 ? -10.498 6.974 6.698 1.00 94.94 87 ARG A C 1
ATOM 699 O O . ARG A 1 87 ? -9.797 7.968 6.541 1.00 94.94 87 ARG A O 1
ATOM 706 N N . GLU A 1 88 ? -10.142 5.928 7.432 1.00 95.81 88 GLU A N 1
ATOM 707 C CA . GLU A 1 88 ? -8.884 5.830 8.175 1.00 95.81 88 GLU A CA 1
ATOM 708 C C . GLU A 1 88 ? -7.710 5.646 7.215 1.00 95.81 88 GLU A C 1
ATOM 710 O O . GLU A 1 88 ? -6.690 6.324 7.347 1.00 95.81 88 GLU A O 1
ATOM 715 N N . LEU A 1 89 ? -7.884 4.812 6.183 1.00 95.25 89 LEU A N 1
ATOM 716 C CA . LEU A 1 89 ? -6.895 4.665 5.119 1.00 95.25 89 LEU A CA 1
ATOM 717 C C . LEU A 1 89 ? -6.670 5.991 4.377 1.00 95.25 89 LEU A C 1
ATOM 719 O O . LEU A 1 89 ? -5.525 6.398 4.165 1.00 95.25 89 LEU A O 1
ATOM 723 N N . TRP A 1 90 ? -7.748 6.692 4.008 1.00 95.06 90 TRP A N 1
ATOM 724 C CA . TRP A 1 90 ? -7.656 8.003 3.364 1.00 95.06 90 TRP A CA 1
ATOM 725 C C . TRP A 1 90 ? -6.956 9.032 4.252 1.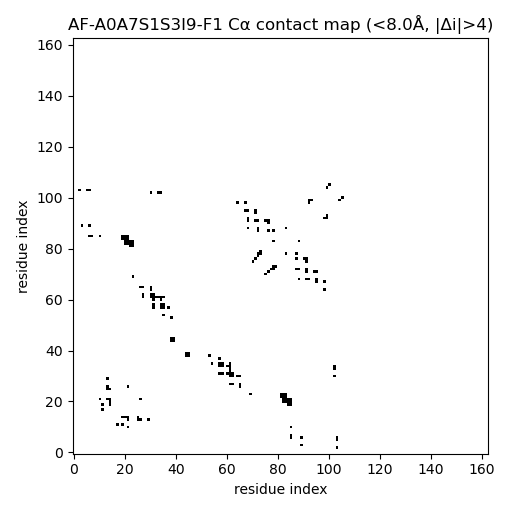00 95.06 90 TRP A C 1
ATOM 727 O O . TRP A 1 90 ? -6.104 9.783 3.770 1.00 95.06 90 TRP A O 1
ATOM 737 N N . GLU A 1 91 ? -7.288 9.075 5.541 1.00 94.75 91 GLU A N 1
ATOM 738 C CA . GLU A 1 91 ? -6.651 9.981 6.492 1.00 94.75 91 GLU A CA 1
ATOM 739 C C . GLU A 1 91 ? -5.147 9.696 6.610 1.00 94.75 91 GLU A C 1
ATOM 741 O O . GLU A 1 91 ? -4.340 10.624 6.498 1.00 94.75 91 GLU A O 1
ATOM 746 N N . ALA A 1 92 ? -4.759 8.424 6.744 1.00 94.94 92 ALA A N 1
ATOM 747 C CA . ALA A 1 92 ? -3.359 8.023 6.830 1.00 94.94 92 ALA A CA 1
ATOM 748 C C . ALA A 1 92 ? -2.568 8.391 5.564 1.00 94.94 92 ALA A C 1
ATOM 750 O O . ALA A 1 92 ? -1.477 8.963 5.636 1.00 94.94 92 ALA A O 1
ATOM 751 N N . LEU A 1 93 ? -3.138 8.132 4.385 1.00 93.19 93 LEU A N 1
ATOM 752 C CA . LEU A 1 93 ? -2.522 8.494 3.109 1.00 93.19 93 LEU A CA 1
ATOM 753 C C . LEU A 1 93 ? -2.437 10.013 2.910 1.00 93.19 93 LEU A C 1
ATOM 755 O O . LEU A 1 93 ? -1.437 10.506 2.392 1.00 93.19 93 LEU A O 1
ATOM 759 N N . SER A 1 94 ? -3.440 10.769 3.361 1.00 92.62 94 SER A N 1
ATOM 760 C CA . SER A 1 94 ? -3.451 12.236 3.268 1.00 92.62 94 SER A CA 1
ATOM 761 C C . SER A 1 94 ? -2.364 12.887 4.126 1.00 92.62 94 SER A C 1
ATOM 763 O O . SER A 1 94 ? -1.816 13.920 3.745 1.00 92.62 94 SER A O 1
ATOM 765 N N . LYS A 1 95 ? -2.011 12.273 5.262 1.00 91.69 95 LYS A N 1
ATOM 766 C CA . LYS A 1 95 ? -0.875 12.695 6.101 1.00 91.69 95 LYS A CA 1
ATOM 767 C C . LYS A 1 95 ? 0.477 12.310 5.485 1.00 91.69 95 LYS A C 1
ATOM 769 O O . LYS A 1 95 ? 1.490 12.951 5.756 1.00 91.69 95 LYS A O 1
ATOM 774 N N . GLN A 1 96 ? 0.503 11.304 4.610 1.00 90.44 96 GLN A N 1
ATOM 775 C CA . GLN A 1 96 ? 1.695 10.798 3.925 1.00 90.44 96 GLN A CA 1
ATOM 776 C C . GLN A 1 96 ? 1.663 11.129 2.425 1.00 90.44 96 GLN A C 1
ATOM 778 O O . GLN A 1 96 ? 1.718 10.241 1.575 1.00 90.44 96 GLN A O 1
ATOM 783 N N . GLN A 1 97 ? 1.636 12.422 2.091 1.00 86.44 97 GLN A N 1
ATOM 784 C CA . GLN A 1 97 ? 1.487 12.918 0.715 1.00 86.44 97 GLN A CA 1
ATOM 785 C C . GLN A 1 97 ? 2.431 12.251 -0.303 1.00 86.44 97 GLN A C 1
ATOM 787 O O . GLN A 1 97 ? 2.009 11.914 -1.406 1.00 86.44 97 GLN A O 1
ATOM 792 N N . GLN A 1 98 ? 3.695 12.023 0.065 1.00 86.31 98 GLN A N 1
ATOM 793 C CA . GLN A 1 98 ? 4.657 11.350 -0.810 1.00 86.31 98 GLN A CA 1
ATOM 794 C C . GLN A 1 98 ? 4.210 9.921 -1.162 1.00 86.31 98 GLN A C 1
ATOM 796 O O . GLN A 1 98 ? 4.283 9.518 -2.316 1.00 86.31 98 GLN A O 1
ATOM 801 N N . VAL A 1 99 ? 3.725 9.161 -0.177 1.00 87.81 99 VAL A N 1
ATOM 802 C CA . VAL A 1 99 ? 3.233 7.792 -0.389 1.00 87.81 99 VAL A CA 1
ATOM 803 C C . VAL A 1 99 ? 1.979 7.823 -1.254 1.00 87.81 99 VAL A C 1
ATOM 805 O O . VAL A 1 99 ? 1.885 7.069 -2.215 1.00 87.81 99 VAL A O 1
ATOM 808 N N . LEU A 1 100 ? 1.059 8.751 -0.982 1.00 89.19 100 LEU A N 1
ATOM 809 C CA . LEU A 1 100 ? -0.146 8.938 -1.787 1.00 89.19 100 LEU A CA 1
ATOM 810 C C . LEU A 1 100 ? 0.178 9.237 -3.261 1.00 89.19 100 LEU A C 1
ATOM 812 O O . LEU A 1 100 ? -0.472 8.696 -4.147 1.00 89.19 100 LEU A O 1
ATOM 816 N N . GLU A 1 101 ? 1.185 10.065 -3.541 1.00 86.25 101 GLU A N 1
ATOM 817 C CA . GLU A 1 101 ? 1.615 10.386 -4.912 1.00 86.25 101 GLU A CA 1
ATOM 818 C C . GLU A 1 101 ? 2.345 9.249 -5.626 1.00 86.25 101 GLU A C 1
ATOM 820 O O . GLU A 1 101 ? 2.426 9.249 -6.857 1.00 86.25 101 GLU A O 1
ATOM 825 N N . GLU A 1 102 ? 2.927 8.326 -4.869 1.00 83.56 102 GLU A N 1
ATOM 826 C CA . GLU A 1 102 ? 3.594 7.149 -5.411 1.00 83.56 102 GLU A CA 1
ATOM 827 C C . GLU A 1 102 ? 2.613 5.988 -5.641 1.00 83.56 102 GLU A C 1
ATOM 829 O O . GLU A 1 102 ? 2.761 5.270 -6.626 1.00 83.56 102 GLU A O 1
ATOM 834 N N . ILE A 1 103 ? 1.596 5.845 -4.785 1.00 83.25 103 ILE A N 1
ATOM 835 C CA . ILE A 1 103 ? 0.519 4.850 -4.908 1.00 83.25 103 ILE A CA 1
ATOM 836 C C . ILE A 1 103 ? -0.496 5.262 -5.980 1.00 83.25 103 ILE A C 1
ATOM 838 O O . ILE A 1 103 ? -0.931 4.443 -6.784 1.00 83.25 103 ILE A O 1
ATOM 842 N N . LEU A 1 104 ? -0.867 6.543 -6.003 1.00 82.56 104 LEU A N 1
ATOM 843 C CA . LEU A 1 104 ? -1.782 7.127 -6.977 1.00 82.56 104 LEU A CA 1
ATOM 844 C C . LEU A 1 104 ? -1.036 8.179 -7.798 1.00 82.56 104 LEU A C 1
ATOM 846 O O . LEU A 1 104 ? -1.228 9.383 -7.573 1.00 82.56 104 LEU A O 1
ATOM 850 N N . PRO A 1 105 ? -0.180 7.762 -8.751 1.00 66.38 105 PRO A N 1
ATOM 851 C CA . PRO A 1 105 ? 0.491 8.710 -9.619 1.00 66.38 105 PRO A CA 1
ATOM 852 C C . PRO A 1 105 ? -0.566 9.568 -10.319 1.00 66.38 105 PRO A C 1
ATOM 854 O O . PRO A 1 105 ? -1.450 9.070 -11.020 1.00 66.38 105 PRO A O 1
ATOM 857 N N . SER A 1 106 ? -0.516 10.884 -10.093 1.00 57.72 106 SER A N 1
ATOM 858 C CA . SER A 1 106 ? -1.346 11.805 -10.859 1.00 57.72 106 SER A CA 1
ATOM 859 C C . SER A 1 106 ? -0.973 11.654 -12.326 1.00 57.72 106 SER A C 1
ATOM 861 O O . SER A 1 106 ? 0.214 11.698 -12.663 1.00 57.72 106 SER A O 1
ATOM 863 N N . MET A 1 107 ? -1.972 11.502 -13.196 1.00 52.22 107 MET A N 1
ATOM 864 C CA . MET A 1 107 ? -1.734 11.574 -14.630 1.00 52.22 107 MET A CA 1
ATOM 865 C C . MET A 1 107 ? -1.040 12.913 -14.913 1.00 52.22 107 MET A C 1
ATOM 867 O O . MET A 1 107 ? -1.541 13.964 -14.519 1.00 52.22 107 MET A O 1
ATOM 871 N N . VAL A 1 108 ? 0.128 12.844 -15.555 1.00 51.31 108 VAL A N 1
ATOM 872 C CA . VAL A 1 108 ? 1.002 13.966 -15.931 1.00 51.31 108 VAL A CA 1
ATOM 873 C C . VAL A 1 108 ? 1.846 14.560 -14.785 1.00 51.31 108 VAL A C 1
ATOM 875 O O . VAL A 1 108 ? 1.525 15.588 -14.195 1.00 51.31 108 VAL A O 1
ATOM 878 N N . LYS A 1 109 ? 3.027 13.975 -14.537 1.00 53.62 109 LYS A N 1
ATOM 879 C CA . LYS A 1 109 ? 4.166 14.718 -13.970 1.00 53.62 109 LYS A CA 1
ATOM 880 C C . LYS A 1 109 ? 4.941 15.330 -15.138 1.00 53.62 109 LYS A C 1
ATOM 882 O O . LYS A 1 109 ? 5.721 14.637 -15.786 1.00 53.62 109 LYS A O 1
ATOM 887 N N . VAL A 1 110 ? 4.723 16.616 -15.423 1.00 49.75 110 VAL A N 1
ATOM 888 C CA . VAL A 1 110 ? 5.538 17.379 -16.386 1.00 49.75 110 VAL A CA 1
ATOM 889 C C . VAL A 1 110 ? 6.946 17.561 -15.807 1.00 49.75 110 VAL A C 1
ATOM 891 O O . VAL A 1 110 ? 7.280 18.590 -15.229 1.00 49.75 110 VAL A O 1
ATOM 894 N N . ARG A 1 111 ? 7.780 16.524 -15.899 1.00 50.69 111 ARG A N 1
ATOM 895 C CA . ARG A 1 111 ? 9.155 16.537 -15.375 1.00 50.69 111 ARG A CA 1
ATOM 896 C C . ARG A 1 111 ? 10.138 17.210 -16.344 1.00 50.69 111 ARG A C 1
ATOM 898 O O . ARG A 1 111 ? 11.218 17.614 -15.928 1.00 50.69 111 ARG A O 1
ATOM 905 N N . TRP A 1 112 ? 9.750 17.397 -17.610 1.00 51.91 112 TRP A N 1
ATOM 906 C CA . TRP A 1 112 ? 10.595 18.004 -18.647 1.00 51.91 112 TRP A CA 1
ATOM 907 C C . TRP A 1 112 ? 10.850 19.508 -18.462 1.00 51.91 112 TRP A C 1
ATOM 909 O O . TRP A 1 112 ? 11.848 20.003 -18.971 1.00 51.91 112 TRP A O 1
ATOM 919 N N . LEU A 1 113 ? 10.019 20.234 -17.701 1.00 53.06 113 LEU A N 1
ATOM 920 C CA . LEU A 1 113 ? 10.224 21.671 -17.447 1.00 53.06 113 LEU A CA 1
ATOM 921 C C . LEU A 1 113 ? 11.329 21.977 -16.417 1.00 53.06 113 LEU A C 1
ATOM 923 O O . LEU A 1 113 ? 11.718 23.131 -16.284 1.00 53.06 113 LEU A O 1
ATOM 927 N N . ALA A 1 114 ? 11.831 20.976 -15.686 1.00 54.31 114 ALA A N 1
ATOM 928 C CA . ALA A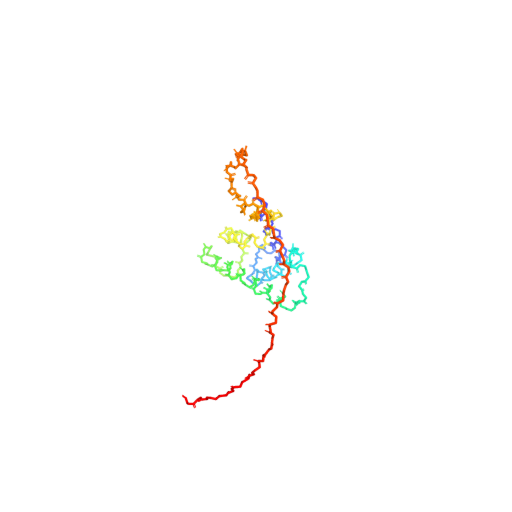 1 114 ? 12.804 21.167 -14.604 1.00 54.31 114 ALA A CA 1
ATOM 929 C C . ALA A 1 114 ? 14.248 20.796 -14.985 1.00 54.31 114 ALA A C 1
ATOM 931 O O . ALA A 1 114 ? 15.125 20.788 -14.124 1.00 54.31 114 ALA A O 1
ATOM 932 N N . THR A 1 115 ? 14.508 20.465 -16.253 1.00 51.50 115 THR A N 1
ATOM 933 C CA . THR A 1 115 ? 15.881 20.218 -16.712 1.00 51.50 115 THR A CA 1
ATOM 934 C C . THR A 1 115 ? 16.463 21.559 -17.150 1.00 51.50 115 THR A C 1
ATOM 936 O O . THR A 1 115 ? 15.974 22.094 -18.145 1.00 51.50 115 THR A O 1
ATOM 939 N N . PRO A 1 116 ? 17.458 22.138 -16.448 1.00 52.25 116 PRO A N 1
ATOM 940 C CA . PRO A 1 116 ? 18.134 23.319 -16.959 1.00 52.25 116 PRO A CA 1
ATOM 941 C C . PRO A 1 116 ? 18.752 22.945 -18.306 1.00 52.25 116 PRO A C 1
ATOM 943 O O . PRO A 1 116 ? 19.621 22.075 -18.395 1.00 52.25 116 PRO A O 1
ATOM 946 N N . THR A 1 117 ? 18.256 23.555 -19.379 1.00 55.72 117 THR A N 1
ATOM 947 C CA . THR A 1 117 ? 18.921 23.513 -20.677 1.00 55.72 117 THR A CA 1
ATOM 948 C C . THR A 1 117 ? 20.337 24.032 -20.468 1.00 55.72 117 THR A C 1
ATOM 950 O O . THR A 1 117 ? 20.511 25.122 -19.931 1.00 55.72 117 THR A O 1
ATOM 953 N N . GLN A 1 118 ? 21.352 23.289 -20.917 1.00 55.09 118 GLN A N 1
ATOM 954 C CA . GLN A 1 118 ? 22.777 23.672 -20.851 1.00 55.09 118 GLN A CA 1
ATOM 955 C C . GLN A 1 118 ? 23.111 24.986 -21.599 1.00 55.09 118 GLN A C 1
ATOM 957 O O . GLN A 1 118 ? 24.270 25.344 -21.767 1.00 55.09 118 GLN A O 1
ATOM 962 N N . GLN A 1 119 ? 22.098 25.716 -22.054 1.00 50.56 119 GLN A N 1
ATOM 963 C CA . GLN A 1 119 ? 22.183 26.924 -22.854 1.00 50.56 119 GLN A CA 1
ATOM 964 C C . GLN A 1 119 ? 22.386 28.202 -22.017 1.00 50.56 119 GLN A C 1
ATOM 966 O O . GLN A 1 119 ? 22.429 29.288 -22.580 1.00 50.56 119 GLN A O 1
ATOM 971 N N . GLU A 1 120 ? 22.542 28.089 -20.692 1.00 51.84 120 GLU A N 1
ATOM 972 C CA . GLU A 1 120 ? 22.801 29.228 -19.792 1.00 51.84 120 GLU A CA 1
ATOM 973 C C . GLU A 1 120 ? 24.291 29.413 -19.431 1.00 51.84 120 GLU A C 1
ATOM 975 O O . GLU A 1 120 ? 24.636 30.260 -18.612 1.00 51.84 120 GLU A O 1
ATOM 980 N N . GLN A 1 121 ? 25.202 28.659 -20.062 1.00 49.22 121 GLN A N 1
ATOM 981 C CA . GLN A 1 121 ? 26.657 28.819 -19.905 1.00 49.22 121 GLN A CA 1
ATOM 982 C C . GLN A 1 121 ? 27.376 29.091 -21.231 1.00 49.22 121 GLN A C 1
ATOM 984 O O . GLN A 1 121 ? 28.377 28.457 -21.539 1.00 49.22 121 GLN A O 1
ATOM 989 N N . VAL A 1 122 ? 26.889 30.045 -22.024 1.00 50.25 122 VAL A N 1
ATOM 990 C CA . VAL A 1 122 ? 27.723 30.713 -23.037 1.00 50.25 122 VAL A CA 1
ATOM 991 C C . VAL A 1 122 ? 27.370 32.201 -23.040 1.00 50.25 122 VAL A C 1
ATOM 993 O O . VAL A 1 122 ? 26.691 32.707 -23.927 1.00 50.25 122 VAL A O 1
ATOM 996 N N . ALA A 1 123 ? 27.794 32.908 -21.992 1.00 46.09 123 ALA A N 1
ATOM 997 C CA . ALA A 1 123 ? 28.015 34.344 -22.086 1.00 46.09 123 ALA A CA 1
ATOM 998 C C . ALA A 1 123 ? 29.461 34.534 -22.567 1.00 46.09 123 ALA A C 1
ATOM 1000 O O . ALA A 1 123 ? 30.393 34.554 -21.766 1.00 46.09 123 ALA A O 1
ATOM 1001 N N . GLU A 1 124 ? 29.646 34.585 -23.887 1.00 46.41 124 GLU A N 1
ATOM 1002 C CA . GLU A 1 124 ? 30.901 35.027 -24.503 1.00 46.41 124 GLU A CA 1
ATOM 1003 C C . GLU A 1 124 ? 31.205 36.473 -24.061 1.00 46.41 124 GLU A C 1
ATOM 1005 O O . GLU A 1 124 ? 30.306 37.322 -24.097 1.00 46.41 124 GLU A O 1
ATOM 1010 N 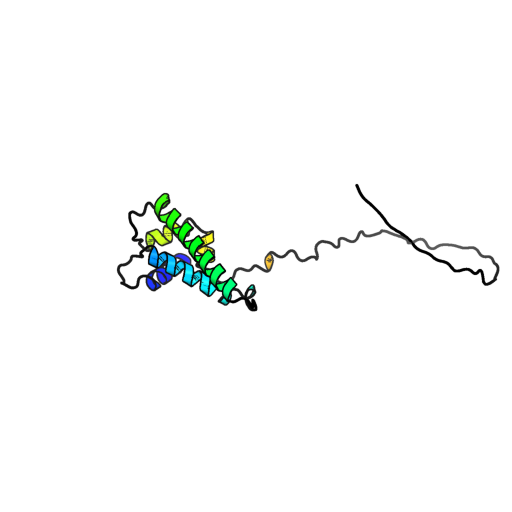N . PRO A 1 125 ? 32.446 36.804 -23.667 1.00 43.72 125 PRO A N 1
ATOM 1011 C CA . PRO A 1 125 ? 32.845 38.190 -23.486 1.00 43.72 125 PRO A CA 1
ATOM 1012 C C . PRO A 1 125 ? 32.956 38.877 -24.855 1.00 43.72 125 PRO A C 1
ATOM 1014 O O . PRO A 1 125 ? 33.788 38.516 -25.686 1.00 43.72 125 PRO A O 1
ATOM 1017 N N . PHE A 1 126 ? 32.133 39.902 -25.081 1.00 41.06 126 PHE A N 1
ATOM 1018 C CA . PHE A 1 126 ? 32.318 40.852 -26.177 1.00 41.06 126 PHE A CA 1
ATOM 1019 C C . PHE A 1 126 ? 33.678 41.550 -26.016 1.00 41.06 126 PHE A C 1
ATOM 1021 O O . PHE A 1 126 ? 33.867 42.350 -25.102 1.00 41.06 126 PHE A O 1
ATOM 1028 N N . SER A 1 127 ? 34.633 41.249 -26.895 1.00 48.66 127 SER A N 1
ATOM 1029 C CA . SER A 1 127 ? 35.841 42.056 -27.065 1.00 48.66 127 SER A CA 1
ATOM 1030 C C . SER A 1 127 ? 35.520 43.256 -27.959 1.00 48.66 127 SER A C 1
ATOM 1032 O O . SER A 1 127 ? 35.310 43.086 -29.162 1.00 48.66 127 SER A O 1
ATOM 1034 N N . GLU A 1 128 ? 35.475 44.451 -27.371 1.00 45.50 128 GLU A N 1
ATOM 1035 C CA . GLU A 1 128 ? 35.413 45.727 -28.089 1.00 45.50 128 GLU A CA 1
ATOM 1036 C C . GLU A 1 128 ? 36.725 46.004 -28.854 1.00 45.50 128 GLU A C 1
ATOM 1038 O O . GLU A 1 128 ? 37.824 45.928 -28.307 1.00 45.50 128 GLU A O 1
ATOM 1043 N N . ASP A 1 129 ? 36.556 46.338 -30.134 1.00 39.22 129 ASP A N 1
ATOM 1044 C CA . ASP A 1 129 ? 37.344 47.267 -30.949 1.00 39.22 129 ASP A CA 1
ATOM 1045 C C . ASP A 1 129 ? 38.855 47.048 -31.159 1.00 39.22 129 ASP A C 1
ATOM 1047 O O . ASP A 1 129 ? 39.717 47.651 -30.522 1.00 39.22 129 ASP A O 1
ATOM 1051 N N . ALA A 1 130 ? 39.181 46.337 -32.245 1.00 40.66 130 ALA A N 1
ATOM 1052 C CA . ALA A 1 130 ? 40.436 46.504 -32.982 1.00 40.66 130 ALA A CA 1
ATOM 1053 C C . ALA A 1 130 ? 40.157 47.045 -34.397 1.00 40.66 130 ALA A C 1
ATOM 1055 O O . ALA A 1 130 ? 40.301 46.345 -35.399 1.00 40.66 130 ALA A O 1
ATOM 1056 N N . ALA A 1 131 ? 39.759 48.317 -34.478 1.00 43.16 131 ALA A N 1
ATOM 1057 C CA . ALA A 1 131 ? 39.707 49.081 -35.721 1.00 43.16 131 ALA A CA 1
ATOM 1058 C C . ALA A 1 131 ? 40.728 50.228 -35.673 1.00 43.16 131 ALA A C 1
ATOM 1060 O O . ALA A 1 131 ? 40.409 51.353 -35.306 1.00 43.16 131 ALA A O 1
ATOM 1061 N N . ALA A 1 132 ? 41.969 49.944 -36.067 1.00 40.66 132 ALA A N 1
ATOM 1062 C CA . ALA A 1 132 ? 42.935 50.970 -36.454 1.00 40.66 132 ALA A CA 1
ATOM 1063 C C . ALA A 1 132 ? 43.938 50.386 -37.458 1.00 40.66 132 ALA A C 1
ATOM 1065 O O . ALA A 1 132 ? 45.044 49.975 -37.115 1.00 40.66 132 ALA A O 1
ATOM 1066 N N . ALA A 1 133 ? 43.530 50.336 -38.724 1.00 44.38 133 ALA A N 1
ATOM 1067 C CA . ALA A 1 133 ? 44.454 50.232 -39.840 1.00 44.38 133 ALA A CA 1
ATOM 1068 C C . ALA A 1 133 ? 44.869 51.650 -40.243 1.00 44.38 133 ALA A C 1
ATOM 1070 O O . ALA A 1 133 ? 44.034 52.378 -40.773 1.00 44.38 133 ALA A O 1
ATOM 1071 N N . ASP A 1 134 ? 46.134 52.036 -40.044 1.00 36.34 134 ASP A N 1
ATOM 1072 C CA . ASP A 1 134 ? 46.737 53.068 -40.890 1.00 36.34 134 ASP A CA 1
ATOM 1073 C C . ASP A 1 134 ? 48.280 53.076 -40.894 1.00 36.34 134 ASP A C 1
ATOM 1075 O O . ASP A 1 134 ? 48.939 53.136 -39.861 1.00 36.34 134 ASP A O 1
ATOM 1079 N N . ARG A 1 135 ? 48.813 53.102 -42.122 1.00 36.97 135 ARG A N 1
ATOM 1080 C CA . ARG A 1 135 ? 50.097 53.674 -42.572 1.00 36.97 135 ARG A CA 1
ATOM 1081 C C . ARG A 1 135 ? 51.449 53.110 -42.077 1.00 36.97 135 ARG A C 1
ATOM 1083 O O . ARG A 1 135 ? 52.136 53.686 -41.248 1.00 36.97 135 ARG A O 1
ATOM 1090 N N . GLY A 1 136 ? 51.955 52.157 -42.871 1.00 32.06 136 GLY A N 1
ATOM 1091 C CA . GLY A 1 136 ? 53.080 52.419 -43.790 1.00 32.06 136 GLY A CA 1
ATOM 1092 C C . GLY A 1 136 ? 54.521 52.166 -43.308 1.00 32.06 136 GLY A C 1
ATOM 1093 O O . GLY A 1 136 ? 54.966 52.768 -42.342 1.00 32.06 136 GLY A O 1
ATOM 1094 N N . ARG A 1 137 ? 55.278 51.383 -44.109 1.00 37.31 137 ARG A N 1
ATOM 1095 C CA . ARG A 1 137 ? 56.663 51.639 -44.608 1.00 37.31 137 ARG A CA 1
ATOM 1096 C C . ARG A 1 137 ? 57.518 50.356 -44.742 1.00 37.31 137 ARG A C 1
ATOM 1098 O O . ARG A 1 137 ? 58.144 49.904 -43.800 1.00 37.31 137 ARG A O 1
ATOM 1105 N N . ARG A 1 138 ? 57.546 49.825 -45.974 1.00 36.03 138 ARG A N 1
ATOM 1106 C CA . ARG A 1 138 ? 58.718 49.437 -46.803 1.00 36.03 138 ARG A CA 1
ATOM 1107 C C . ARG A 1 138 ? 60.029 48.979 -46.103 1.00 36.03 138 ARG A C 1
ATOM 1109 O O . ARG A 1 138 ? 60.651 49.786 -45.426 1.00 36.03 138 ARG A O 1
ATOM 1116 N N . VAL A 1 139 ? 60.526 47.789 -46.496 1.00 36.16 139 VAL A N 1
AT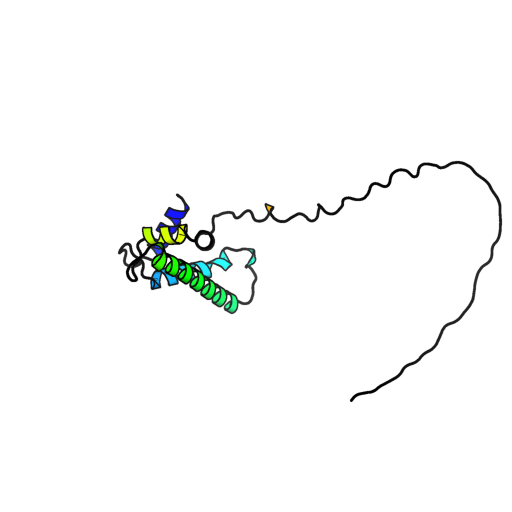OM 1117 C CA . VAL A 1 139 ? 61.839 47.486 -47.155 1.00 36.16 139 VAL A CA 1
ATOM 1118 C C . VAL A 1 139 ? 62.475 46.148 -46.688 1.00 36.16 139 VAL A C 1
ATOM 1120 O O . VAL A 1 139 ? 62.904 46.021 -45.553 1.00 36.16 139 VAL A O 1
ATOM 1123 N N . SER A 1 140 ? 62.577 45.220 -47.655 1.00 36.44 140 SER A N 1
ATOM 1124 C CA . SER A 1 140 ? 63.643 44.235 -47.973 1.00 36.44 140 SER A CA 1
ATOM 1125 C C . SER A 1 140 ? 64.167 43.168 -46.991 1.00 36.44 140 SER A C 1
ATOM 1127 O O . SER A 1 140 ? 64.786 43.489 -45.988 1.00 36.44 140 SER A O 1
ATOM 1129 N N . GLY A 1 141 ? 64.205 41.918 -47.491 1.00 30.25 141 GLY A N 1
ATOM 1130 C CA . GLY A 1 141 ? 65.482 41.200 -47.697 1.00 30.25 141 GLY A CA 1
ATOM 1131 C C . GLY A 1 141 ? 65.627 39.765 -47.148 1.00 30.25 141 GLY A C 1
ATOM 1132 O O . GLY A 1 141 ? 65.611 39.586 -45.942 1.00 30.25 141 GLY A O 1
ATOM 1133 N N . GLY A 1 142 ? 65.906 38.801 -48.051 1.00 31.11 142 GLY A N 1
ATOM 1134 C CA . GLY A 1 142 ? 66.659 37.534 -47.834 1.00 31.11 142 GLY A CA 1
ATOM 1135 C C . GLY A 1 142 ? 65.899 36.385 -47.147 1.00 31.11 142 GLY A C 1
ATOM 1136 O O . GLY A 1 142 ? 65.493 36.531 -46.008 1.00 31.11 142 GLY A O 1
ATOM 1137 N N . SER A 1 143 ? 65.540 35.259 -47.784 1.00 34.91 143 SER A N 1
ATOM 1138 C CA . SER A 1 143 ? 66.337 34.175 -48.408 1.00 34.91 143 SER A CA 1
ATOM 1139 C C . SER A 1 143 ? 67.258 33.409 -47.441 1.00 34.91 143 SER A C 1
ATOM 1141 O O . SER A 1 143 ? 68.261 33.969 -47.008 1.00 34.91 143 SER A O 1
ATOM 1143 N N . ILE A 1 144 ? 66.938 32.130 -47.165 1.00 38.50 144 ILE A N 1
ATOM 1144 C CA . ILE A 1 144 ? 67.733 30.893 -47.405 1.00 38.50 144 ILE A CA 1
ATOM 1145 C C . ILE A 1 144 ? 67.230 29.746 -46.486 1.00 38.50 144 ILE A C 1
ATOM 1147 O O . ILE A 1 144 ? 66.981 29.954 -45.301 1.00 38.50 144 ILE A O 1
ATOM 1151 N N . ASP A 1 145 ? 67.087 28.553 -47.082 1.00 36.62 145 ASP A N 1
ATOM 1152 C CA . ASP A 1 145 ? 66.693 27.246 -46.516 1.00 36.62 145 ASP A CA 1
ATOM 1153 C C . ASP A 1 145 ? 67.791 26.578 -45.612 1.00 36.62 145 ASP A C 1
ATOM 1155 O O . ASP A 1 145 ? 68.601 27.281 -45.017 1.00 36.62 145 ASP A O 1
ATOM 1159 N N . PRO A 1 146 ? 67.876 25.231 -45.458 1.00 54.28 146 PRO A N 1
ATOM 1160 C CA . PRO A 1 146 ? 67.418 24.454 -44.306 1.00 54.28 146 PRO A CA 1
ATOM 1161 C C . PRO A 1 146 ? 68.580 23.647 -43.654 1.00 54.28 146 PRO A C 1
ATOM 1163 O O . PRO A 1 146 ? 69.749 23.864 -43.948 1.00 54.28 146 PRO A O 1
ATOM 1166 N N . SER A 1 147 ? 68.237 22.639 -42.838 1.00 36.50 147 SER A N 1
ATOM 1167 C CA . SER A 1 147 ? 69.071 21.486 -42.416 1.00 36.50 147 SER A CA 1
ATOM 1168 C C . SER A 1 147 ? 69.784 21.545 -41.051 1.00 36.50 147 SER A C 1
ATOM 1170 O O . SER A 1 147 ? 70.560 22.440 -40.744 1.00 36.50 147 SER A O 1
ATOM 1172 N N . GLY A 1 148 ? 69.571 20.476 -40.269 1.00 35.34 148 GLY A N 1
ATOM 1173 C CA . GLY A 1 148 ? 70.298 20.132 -39.039 1.00 35.34 148 GLY A CA 1
ATOM 1174 C C . GLY A 1 148 ? 69.500 19.147 -38.168 1.00 35.34 148 GLY A C 1
ATOM 1175 O O . GLY A 1 148 ? 68.843 19.561 -37.224 1.00 35.34 148 GLY A O 1
ATOM 1176 N N . LEU A 1 149 ? 69.310 17.881 -38.578 1.00 38.53 149 LEU A N 1
ATOM 1177 C CA . LEU A 1 149 ? 70.042 16.717 -38.023 1.00 38.53 149 LEU A CA 1
ATOM 1178 C C . LEU A 1 149 ? 70.166 16.795 -36.482 1.00 38.53 149 LEU A C 1
ATOM 1180 O O . LEU A 1 149 ? 70.975 17.551 -35.965 1.00 38.53 149 LEU A O 1
ATOM 1184 N N . THR A 1 150 ? 69.425 16.029 -35.676 1.00 42.47 150 THR A N 1
ATOM 1185 C CA . THR A 1 150 ? 69.770 14.630 -35.352 1.00 42.47 150 THR A CA 1
ATOM 1186 C C . THR A 1 150 ? 68.755 14.014 -34.360 1.00 42.47 150 THR A C 1
ATOM 1188 O O . THR A 1 150 ? 68.416 14.594 -33.336 1.00 42.47 150 THR A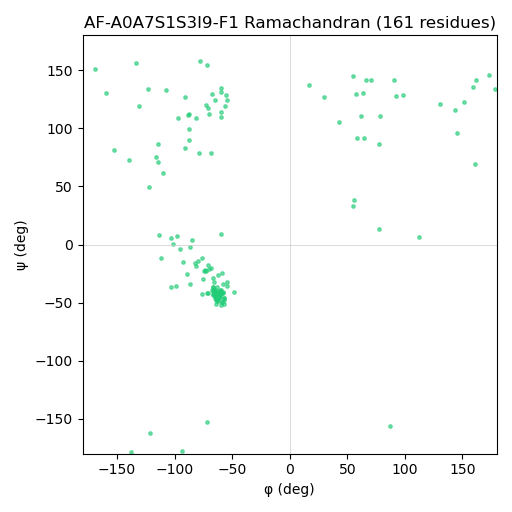 O 1
ATOM 1191 N N . ARG A 1 151 ? 68.303 12.786 -34.644 1.00 40.19 151 ARG A N 1
ATOM 1192 C CA . ARG A 1 151 ? 67.921 11.740 -33.657 1.00 40.19 151 ARG A CA 1
ATOM 1193 C C . ARG A 1 151 ? 69.191 10.867 -33.438 1.00 40.19 151 ARG A C 1
ATOM 1195 O O . ARG A 1 151 ? 70.138 11.079 -34.196 1.00 40.19 151 ARG A O 1
ATOM 1202 N N . PRO A 1 152 ? 69.237 9.771 -32.641 1.00 51.53 152 PRO A N 1
ATOM 1203 C CA . PRO A 1 152 ? 68.426 9.275 -31.508 1.00 51.53 152 PRO A CA 1
ATOM 1204 C C . PRO A 1 152 ? 69.293 8.680 -30.343 1.00 51.53 152 PRO A C 1
ATOM 1206 O O . PRO A 1 152 ? 70.505 8.568 -30.475 1.00 51.53 152 PRO A O 1
ATOM 1209 N N . ARG A 1 153 ? 68.664 8.173 -29.260 1.00 42.31 153 ARG A N 1
ATOM 1210 C CA . ARG A 1 153 ? 68.883 6.856 -28.563 1.00 42.31 153 ARG A CA 1
ATOM 1211 C C . ARG A 1 153 ? 68.527 6.963 -27.062 1.00 42.31 153 ARG A C 1
ATOM 1213 O O . ARG A 1 153 ? 68.950 7.903 -26.414 1.00 42.31 153 ARG A O 1
ATOM 1220 N N . ARG A 1 154 ? 67.593 6.150 -26.528 1.00 39.19 154 ARG A N 1
ATOM 1221 C CA . ARG A 1 154 ? 67.742 4.756 -26.006 1.00 39.19 154 ARG A CA 1
ATOM 1222 C C . ARG A 1 154 ? 68.692 4.725 -24.782 1.00 39.19 154 ARG A C 1
ATOM 1224 O O . ARG A 1 154 ? 69.794 5.223 -24.906 1.00 39.19 154 ARG A O 1
ATOM 1231 N N . SER A 1 155 ? 68.418 4.127 -23.618 1.00 42.66 155 SER A N 1
ATOM 1232 C CA . SER A 1 155 ? 67.474 3.071 -23.229 1.00 42.66 155 SER A CA 1
ATOM 1233 C C . SER A 1 155 ? 67.409 2.962 -21.685 1.00 42.66 155 SER A C 1
ATOM 1235 O O . SER A 1 155 ? 68.423 3.176 -21.036 1.00 42.66 155 SER A O 1
ATOM 1237 N N . SER A 1 156 ? 66.247 2.535 -21.174 1.00 41.97 156 SER A N 1
ATOM 1238 C CA . SER A 1 156 ? 65.996 1.443 -20.199 1.00 41.97 156 SER A CA 1
ATOM 1239 C C . SER A 1 156 ? 66.663 1.347 -18.808 1.00 41.97 156 SER A C 1
ATOM 1241 O O . SER A 1 156 ? 67.877 1.449 -18.685 1.00 41.97 156 SER A O 1
ATOM 1243 N N . ALA A 1 157 ? 65.827 0.819 -17.888 1.00 41.66 157 ALA A N 1
ATOM 1244 C CA . ALA A 1 157 ? 66.111 -0.169 -16.825 1.00 41.66 157 ALA A CA 1
ATOM 1245 C C . ALA A 1 157 ? 66.540 0.396 -15.440 1.00 41.66 157 ALA A C 1
ATOM 1247 O O . ALA A 1 157 ? 67.317 1.332 -15.402 1.00 41.66 157 ALA A O 1
ATOM 1248 N N . THR A 1 158 ? 66.159 -0.103 -14.247 1.00 42.53 158 THR A N 1
ATOM 1249 C CA . THR A 1 158 ? 65.375 -1.281 -13.808 1.00 42.53 158 THR A CA 1
ATOM 1250 C C . THR A 1 158 ? 65.436 -1.401 -12.256 1.00 42.53 158 THR A C 1
ATOM 1252 O O . THR A 1 158 ? 66.489 -1.149 -11.688 1.00 42.53 158 THR A O 1
ATOM 1255 N N . LEU A 1 159 ? 64.340 -1.877 -11.629 1.00 41.91 159 LEU A N 1
ATOM 1256 C CA . LEU A 1 159 ? 64.180 -2.696 -10.387 1.00 41.91 159 LEU A CA 1
ATOM 1257 C C . LEU A 1 159 ? 64.523 -2.235 -8.941 1.00 41.91 159 LEU A C 1
ATOM 1259 O O . LEU A 1 159 ? 65.627 -1.797 -8.653 1.00 41.91 159 LEU A O 1
ATOM 1263 N N . LYS A 1 160 ? 63.610 -2.704 -8.048 1.00 39.81 160 LYS A N 1
ATOM 1264 C CA . LYS A 1 160 ? 63.749 -3.217 -6.647 1.00 39.81 160 LYS A CA 1
ATOM 1265 C C . LYS A 1 160 ? 64.099 -2.186 -5.560 1.00 39.81 160 LYS A C 1
ATOM 1267 O O . LYS A 1 160 ? 64.933 -1.333 -5.782 1.00 39.81 160 LYS A O 1
ATOM 1272 N N . GLY A 1 161 ? 63.573 -2.213 -4.335 1.00 36.03 161 GLY A N 1
ATOM 1273 C CA . GLY A 1 161 ? 62.695 -3.115 -3.582 1.00 36.03 161 GLY A CA 1
ATOM 1274 C C . GLY A 1 161 ? 62.842 -2.784 -2.075 1.00 36.03 161 GLY A C 1
ATOM 1275 O O . GLY A 1 161 ? 63.940 -2.419 -1.675 1.00 36.03 161 GLY A O 1
ATOM 1276 N N . VAL A 1 162 ? 61.727 -2.826 -1.325 1.00 39.16 162 VAL A N 1
ATOM 1277 C CA . VAL A 1 162 ? 61.458 -3.313 0.069 1.00 39.16 162 VAL A CA 1
ATOM 1278 C C . VAL A 1 162 ? 62.688 -3.513 0.994 1.00 39.16 162 VAL A C 1
ATOM 1280 O O . VAL A 1 162 ? 63.672 -4.087 0.524 1.00 39.16 162 VAL A O 1
ATOM 1283 N N . PRO A 1 163 ? 62.679 -3.125 2.293 1.00 57.28 163 PRO A N 1
ATOM 1284 C CA . PRO A 1 163 ? 61.673 -3.445 3.335 1.00 57.28 163 PRO A CA 1
ATOM 1285 C C . PRO A 1 163 ? 60.642 -2.368 3.654 1.00 57.28 163 PRO A C 1
ATOM 1287 O O . PRO A 1 163 ? 61.048 -1.198 3.814 1.00 57.28 163 PRO A O 1
#

Sequence (163 aa):
PDRCLKVTLLFEAYDADEDGCLLYGQILAMCQCISAQRPMADENLRGVEDFSFQEELALQQGMRYYERIRWCLQRECRVEGDVVAVRELWEALSKQQQVLEEILPSMVKVRWLATPTQQEQVAEPFSEDAAAADRGRRVSGGSIDPSGLTRPRRSSATLKGVP

Organism: Alexandrium catenella (NCBI:txid2925)

Radius of gyration: 35.37 Å; Cα contacts (8 Å, |Δi|>4): 100; chains: 1; bounding box: 88×64×66 Å

Foldseek 3Di:
DVLLVVLVVLQVVLPPVPPQKDFLVSLLVSLLVLLLCVLVVDPVNPPDPPPVVSSVVSNVRSVVLSVQLVCCLVPVVVDPDGIGGSVSSVVSCVVVVVSSCSSDPDPDPPPVVPDPDPVPPDPDDDDDDDPDDDDDDDDDDDDDDDDDDDDDDDDDDDDDDDD

Mean predicted aligned error: 16.87 Å

Nearest PDB structures (foldseek):
  5fyx-assembly1_A  TM=6.297E-01  e=1.097E-01  Drosophila melanogaster
  1cnt-assembly1_4  TM=3.310E-01  e=2.349E+00  Homo sapiens

pLDDT: mean 72.6, std 23.12, range [30.25, 97.12]

Secondary structure (DSSP, 8-state):
-HHHHHHHHHHHHH-TT-SSEEEHHHHHHHHHHHHHHHHHH-GGGTT---HHHHHHHHHHHHHHHHHHHHHHIIIII---SSEEEHHHHHHHHHH-HHHHHHHSPPS----GGGS--GGGS------------------------------------------